Protein AF-A0A966FMU8-F1 (afdb_monomer_lite)

pLDDT: mean 90.17, std 7.98, range [66.06, 98.06]

Sequence (97 aa):
MRYFILSVFWLLCGVSFSQEKQSTSFVDVNYFKGNIALHNNDILHLITGHPEGAILSWNKKTYGNQDWEQRFNYPDYGLSFSYQNLKNDVLGNNYAI

Structure (mmCIF, N/CA/C/O backbone):
data_AF-A0A966FMU8-F1
#
_entry.id   AF-A0A966FMU8-F1
#
loop_
_atom_site.group_PDB
_atom_site.id
_atom_site.type_symbol
_atom_site.label_atom_id
_atom_site.label_alt_id
_atom_site.label_comp_id
_atom_site.label_asym_id
_atom_site.label_entity_id
_atom_site.label_seq_id
_atom_site.pdbx_PDB_ins_code
_atom_site.Cartn_x
_atom_site.Cartn_y
_atom_site.Cartn_z
_atom_site.occupancy
_atom_site.B_iso_or_equiv
_atom_site.auth_seq_id
_atom_site.auth_comp_id
_atom_site.auth_asym_id
_atom_site.auth_atom_id
_atom_site.pdbx_PDB_model_num
ATOM 1 N N . MET A 1 1 ? 47.232 15.081 -35.023 1.00 66.06 1 MET A N 1
ATOM 2 C CA . MET A 1 1 ? 46.389 15.482 -33.872 1.00 66.06 1 MET A CA 1
ATOM 3 C C . MET A 1 1 ? 44.896 15.263 -34.114 1.00 66.06 1 MET A C 1
ATOM 5 O O . MET A 1 1 ? 44.315 14.473 -33.387 1.00 66.06 1 MET A O 1
ATOM 9 N N . ARG A 1 2 ? 44.275 15.846 -35.154 1.00 76.12 2 ARG A N 1
ATOM 10 C CA . ARG A 1 2 ? 42.821 15.706 -35.413 1.00 76.12 2 ARG A CA 1
ATOM 11 C C . ARG A 1 2 ? 42.319 14.254 -35.535 1.00 76.12 2 ARG A C 1
ATOM 13 O O . ARG A 1 2 ? 41.335 13.901 -34.901 1.00 76.12 2 ARG A O 1
ATOM 20 N N . TYR A 1 3 ? 43.012 13.407 -36.299 1.00 81.25 3 TYR A N 1
ATOM 21 C CA . TYR A 1 3 ? 42.598 12.010 -36.520 1.00 81.25 3 TYR A CA 1
ATOM 22 C C . TYR A 1 3 ? 42.790 11.106 -35.295 1.00 81.25 3 TYR A C 1
ATOM 24 O O . TYR A 1 3 ? 42.007 10.188 -35.094 1.00 81.25 3 TYR A O 1
ATOM 32 N N . PHE A 1 4 ? 43.777 11.414 -34.449 1.00 84.88 4 PHE A N 1
ATOM 33 C CA . PHE A 1 4 ? 44.040 10.682 -33.207 1.00 84.88 4 PHE A CA 1
ATOM 34 C C . PHE A 1 4 ? 42.951 10.938 -32.152 1.00 84.88 4 PHE A C 1
ATOM 36 O O . PHE A 1 4 ? 42.485 10.017 -31.491 1.00 84.88 4 PHE A O 1
ATOM 43 N N . ILE A 1 5 ? 42.488 12.188 -32.039 1.00 84.44 5 ILE A N 1
ATOM 44 C CA . ILE A 1 5 ? 41.388 12.549 -31.132 1.00 84.44 5 ILE A CA 1
ATOM 45 C C . ILE A 1 5 ? 40.087 11.858 -31.569 1.00 84.44 5 ILE A C 1
ATOM 47 O O . ILE A 1 5 ? 39.369 11.313 -30.734 1.00 84.44 5 ILE A O 1
ATOM 51 N N . LEU A 1 6 ? 39.815 11.808 -32.878 1.00 84.69 6 LEU A N 1
ATOM 52 C CA . LEU A 1 6 ? 38.641 11.121 -33.426 1.00 84.69 6 LEU A CA 1
ATOM 53 C C . LEU A 1 6 ? 38.681 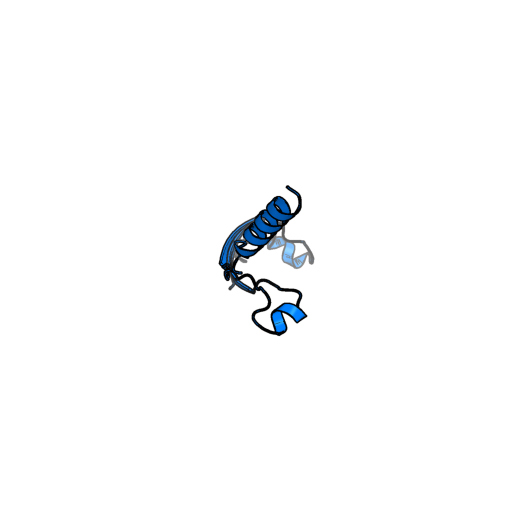9.604 -33.187 1.00 84.69 6 LEU A C 1
ATOM 55 O O . LEU A 1 6 ? 37.658 9.032 -32.822 1.00 84.69 6 LEU A O 1
ATOM 59 N N . SER A 1 7 ? 39.843 8.956 -33.332 1.00 82.44 7 SER A N 1
ATOM 60 C CA . SER A 1 7 ? 39.972 7.517 -33.062 1.00 82.44 7 SER A CA 1
ATOM 61 C C . SER A 1 7 ? 39.777 7.171 -31.585 1.00 82.44 7 SER A C 1
ATOM 63 O O . SER A 1 7 ? 39.150 6.162 -31.273 1.00 82.44 7 SER A O 1
ATOM 65 N N . VAL A 1 8 ? 40.259 8.021 -30.671 1.00 85.75 8 VAL A N 1
ATOM 66 C CA . VAL A 1 8 ? 40.051 7.841 -29.223 1.00 85.75 8 VAL A CA 1
ATOM 67 C C . VAL A 1 8 ? 38.579 8.035 -28.853 1.00 85.75 8 VAL A C 1
ATOM 69 O O . VAL A 1 8 ? 38.034 7.248 -28.084 1.00 85.75 8 VAL A O 1
ATOM 72 N N . PHE A 1 9 ? 37.911 9.029 -29.443 1.00 83.88 9 PHE A N 1
ATOM 73 C CA . PHE A 1 9 ? 36.479 9.254 -29.236 1.00 83.88 9 PHE A CA 1
ATOM 74 C C . PHE A 1 9 ? 35.629 8.061 -29.706 1.00 83.88 9 PHE A C 1
ATOM 76 O O . PHE A 1 9 ? 34.726 7.628 -28.996 1.00 83.88 9 PHE A O 1
ATOM 83 N N . TRP A 1 10 ? 35.959 7.473 -30.859 1.00 82.62 10 TRP A N 1
ATOM 84 C CA . TRP A 1 10 ? 35.253 6.301 -31.389 1.00 82.62 10 TRP A CA 1
ATOM 85 C C . TRP A 1 10 ? 35.437 5.046 -30.526 1.00 82.62 10 TRP A C 1
ATOM 87 O O . TRP A 1 10 ? 34.481 4.307 -30.296 1.00 82.62 10 TRP A O 1
ATOM 97 N N . LEU A 1 11 ? 36.645 4.833 -29.995 1.00 83.06 11 LEU A N 1
ATOM 98 C CA . LEU A 1 11 ? 36.922 3.750 -29.047 1.00 83.06 11 LEU A CA 1
ATOM 99 C C . LEU A 1 11 ? 36.141 3.917 -27.736 1.00 83.06 11 LEU A C 1
ATOM 101 O O . LEU A 1 11 ? 35.625 2.933 -27.215 1.00 83.06 11 LEU A O 1
ATOM 105 N N . LEU A 1 12 ? 35.999 5.150 -27.237 1.00 80.94 12 LEU A N 1
ATOM 106 C CA . LEU A 1 12 ? 35.229 5.451 -26.024 1.00 80.94 12 LEU A CA 1
ATOM 107 C C . LEU A 1 12 ? 33.725 5.188 -26.190 1.00 80.94 12 LEU A C 1
ATOM 109 O O . LEU A 1 12 ? 33.087 4.715 -25.253 1.00 80.94 12 LEU A O 1
ATOM 113 N N . CYS A 1 13 ? 33.152 5.420 -27.374 1.00 77.25 13 CYS A N 1
ATOM 114 C CA . CYS A 1 13 ? 31.753 5.065 -27.632 1.00 77.25 13 CYS A CA 1
ATOM 115 C C . CYS A 1 13 ? 31.518 3.543 -27.579 1.00 77.25 13 CYS A C 1
ATOM 117 O O . CYS A 1 13 ? 30.474 3.110 -27.095 1.00 77.25 13 CYS A O 1
ATOM 119 N N . GLY A 1 14 ? 32.491 2.733 -28.012 1.00 77.00 14 GLY A N 1
ATOM 120 C CA . GLY A 1 14 ? 32.372 1.270 -28.081 1.00 77.00 14 GLY A CA 1
ATOM 121 C C . GLY A 1 14 ? 32.377 0.536 -26.733 1.00 77.00 14 GLY A C 1
ATOM 122 O O . GLY A 1 14 ? 31.946 -0.611 -26.677 1.00 77.00 14 GLY A O 1
ATOM 123 N N . VAL A 1 15 ? 32.828 1.177 -25.649 1.00 79.81 15 VAL A N 1
ATOM 124 C CA . VAL A 1 15 ? 32.862 0.600 -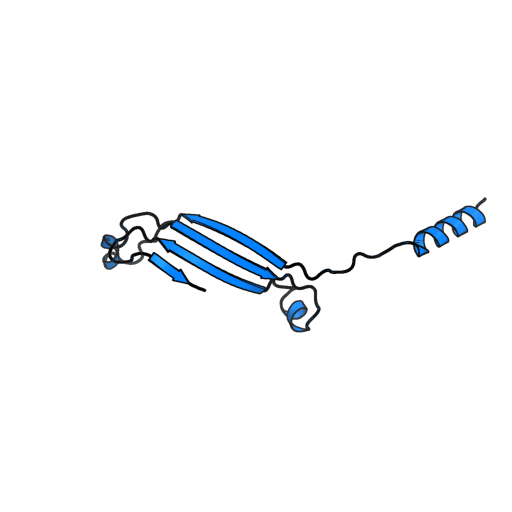24.285 1.00 79.81 15 VAL A CA 1
ATOM 125 C C . VAL A 1 15 ? 31.684 1.034 -23.405 1.00 79.81 15 VAL A C 1
ATOM 127 O O . VAL A 1 15 ? 31.673 0.788 -22.200 1.00 79.81 15 VAL A O 1
ATOM 130 N N . SER A 1 16 ? 30.671 1.670 -23.993 1.00 77.19 16 SER A N 1
ATOM 131 C CA . SER A 1 16 ? 29.485 2.103 -23.255 1.00 77.19 16 SER A CA 1
ATOM 132 C C . SER A 1 16 ? 28.557 0.915 -22.987 1.00 77.19 16 SER A C 1
ATOM 134 O O . SER A 1 16 ? 28.005 0.332 -23.917 1.00 77.19 16 SER A O 1
ATOM 136 N N . PHE A 1 17 ? 28.345 0.577 -21.716 1.00 77.19 17 PHE A N 1
ATOM 137 C CA . PHE A 1 17 ? 27.314 -0.377 -21.302 1.00 77.19 17 PHE A CA 1
ATOM 138 C C . PHE A 1 17 ? 25.997 0.362 -21.033 1.00 77.19 17 PHE A C 1
ATOM 140 O O . PHE A 1 17 ? 25.981 1.378 -20.337 1.00 77.19 17 PHE A O 1
ATOM 147 N N . SER A 1 18 ? 24.888 -0.147 -21.572 1.00 75.88 18 SER A N 1
ATOM 148 C CA . SER A 1 18 ? 23.545 0.314 -21.201 1.00 75.88 18 SER A CA 1
ATOM 149 C C . SER A 1 18 ? 23.078 -0.413 -19.939 1.00 75.88 18 SER A C 1
ATOM 151 O O . SER A 1 18 ? 23.426 -1.577 -19.739 1.00 75.88 18 SER A O 1
ATOM 153 N N . GLN A 1 19 ? 22.295 0.254 -19.085 1.00 71.88 19 GLN A N 1
ATOM 154 C CA . GLN A 1 19 ? 21.706 -0.397 -17.913 1.00 71.88 19 GLN A CA 1
ATOM 155 C C . GLN A 1 19 ? 20.655 -1.422 -18.343 1.00 71.88 19 GLN A C 1
ATOM 157 O O . GLN A 1 19 ? 19.703 -1.105 -19.061 1.00 71.88 19 GLN A O 1
ATOM 162 N N . GLU A 1 20 ? 20.815 -2.652 -17.865 1.00 69.50 20 GLU A N 1
ATOM 163 C CA . GLU A 1 20 ? 19.823 -3.704 -18.035 1.00 69.50 20 GLU A CA 1
ATOM 164 C C . GLU A 1 20 ? 18.595 -3.391 -17.166 1.00 69.50 20 GLU A C 1
ATOM 166 O O . GLU A 1 20 ? 18.713 -3.082 -15.977 1.00 69.50 20 GLU A O 1
ATOM 171 N N . LYS A 1 21 ? 17.398 -3.428 -17.765 1.00 66.19 21 LYS A N 1
ATOM 172 C CA . LYS A 1 21 ? 16.138 -3.180 -17.051 1.00 66.19 21 LYS A CA 1
ATOM 173 C C . LYS A 1 21 ? 15.822 -4.373 -16.153 1.00 66.19 21 LYS A C 1
ATOM 175 O O . LYS A 1 21 ? 15.109 -5.295 -16.542 1.00 66.19 21 LYS A O 1
ATOM 180 N N . GLN A 1 22 ? 16.364 -4.360 -14.943 1.00 68.12 22 GLN A N 1
ATOM 181 C CA . GLN A 1 22 ? 16.060 -5.373 -13.945 1.00 68.12 22 GLN A CA 1
ATOM 182 C C . GLN A 1 22 ? 14.599 -5.235 -13.498 1.00 68.12 22 GLN A C 1
ATOM 184 O O . GLN A 1 22 ? 14.144 -4.149 -13.139 1.00 68.12 22 GLN A O 1
ATOM 189 N N . SER A 1 23 ? 13.863 -6.348 -13.516 1.00 68.88 23 SER A N 1
ATOM 190 C CA . SER A 1 23 ? 12.516 -6.429 -12.948 1.00 68.88 23 SER A CA 1
ATOM 191 C C . SER A 1 23 ? 12.596 -6.178 -11.442 1.00 68.88 23 SER A C 1
ATOM 193 O O . SER A 1 23 ? 12.858 -7.097 -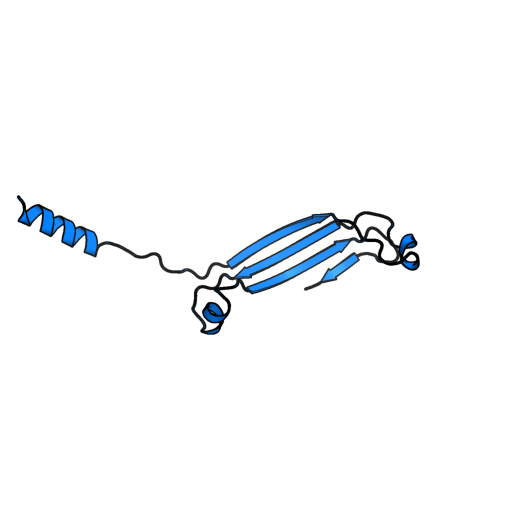10.666 1.00 68.88 23 SER A O 1
ATOM 195 N N . THR A 1 24 ? 12.366 -4.938 -11.025 1.00 86.81 24 THR A N 1
ATOM 196 C CA . THR A 1 24 ? 12.374 -4.549 -9.619 1.00 86.81 24 THR A CA 1
ATOM 197 C C . THR A 1 24 ? 11.038 -4.886 -8.977 1.00 86.81 24 THR A C 1
ATOM 199 O O . THR A 1 24 ? 9.962 -4.558 -9.477 1.00 86.81 24 THR A O 1
ATOM 202 N N . SER A 1 25 ? 11.110 -5.593 -7.857 1.00 93.62 25 SER A N 1
ATOM 203 C CA . SER A 1 25 ? 9.989 -5.751 -6.940 1.00 93.62 25 SER A CA 1
ATOM 204 C C . SER A 1 25 ? 10.362 -5.095 -5.624 1.00 93.62 25 SER A C 1
ATOM 206 O O . SER A 1 25 ? 11.527 -5.125 -5.227 1.00 93.62 25 SER A O 1
ATOM 208 N N . PHE A 1 26 ? 9.386 -4.488 -4.971 1.00 94.38 26 PHE A N 1
ATOM 209 C CA . PHE A 1 26 ? 9.580 -3.794 -3.712 1.00 94.38 26 PHE A CA 1
ATOM 210 C C . PHE A 1 26 ? 8.443 -4.114 -2.754 1.00 94.38 26 PHE A C 1
ATOM 212 O O . PHE A 1 26 ? 7.332 -4.460 -3.158 1.00 94.38 26 PHE A O 1
ATOM 219 N N . VAL A 1 27 ? 8.761 -4.025 -1.468 1.00 96.44 27 VAL A N 1
ATOM 220 C CA . VAL A 1 27 ? 7.785 -4.134 -0.392 1.00 96.44 27 VAL A CA 1
ATOM 221 C C . VAL A 1 27 ? 7.515 -2.732 0.119 1.00 96.44 27 VAL A C 1
ATOM 223 O O . VAL A 1 27 ? 8.449 -1.966 0.355 1.00 96.44 27 VAL A O 1
ATOM 226 N N . ASP A 1 28 ? 6.241 -2.417 0.272 1.00 96.62 28 ASP A N 1
ATOM 227 C CA . ASP A 1 28 ? 5.748 -1.141 0.751 1.00 96.62 28 ASP A CA 1
ATOM 228 C C . ASP A 1 28 ? 4.953 -1.363 2.044 1.00 96.62 28 ASP A C 1
ATOM 230 O O . ASP A 1 28 ? 4.173 -2.314 2.152 1.00 96.62 28 ASP A O 1
ATOM 234 N N . VAL A 1 29 ? 5.195 -0.516 3.042 1.00 97.06 29 VAL A N 1
ATOM 235 C CA . VAL A 1 29 ? 4.513 -0.557 4.335 1.00 97.06 29 VAL A CA 1
ATOM 236 C C . VAL A 1 29 ? 3.976 0.833 4.635 1.00 97.06 29 VAL A C 1
ATOM 238 O O . VAL A 1 29 ? 4.744 1.755 4.904 1.00 97.06 29 VAL A O 1
ATOM 241 N N . ASN A 1 30 ? 2.653 0.964 4.660 1.00 97.25 30 ASN A N 1
ATOM 242 C CA . ASN A 1 30 ? 1.971 2.218 4.957 1.00 97.25 30 ASN A CA 1
ATOM 243 C C . ASN A 1 30 ? 1.195 2.103 6.258 1.00 97.25 30 ASN A C 1
ATOM 245 O O . ASN A 1 30 ? 0.284 1.288 6.354 1.00 97.25 30 ASN A O 1
ATOM 249 N N . TYR A 1 31 ? 1.492 2.957 7.232 1.00 97.31 31 TYR A N 1
ATOM 250 C CA . TYR A 1 31 ? 0.606 3.178 8.373 1.00 97.31 31 TYR A CA 1
ATOM 251 C C . TYR A 1 31 ? -0.301 4.375 8.086 1.00 97.31 31 TYR A C 1
ATOM 253 O O . TYR A 1 31 ? 0.160 5.403 7.588 1.00 97.31 31 TYR A O 1
ATOM 261 N N . PHE A 1 32 ? -1.584 4.256 8.417 1.00 96.19 32 PHE A N 1
ATOM 262 C CA . PHE A 1 32 ? -2.558 5.318 8.204 1.00 96.19 32 PHE A CA 1
ATOM 263 C C . PHE A 1 32 ? -3.494 5.482 9.399 1.00 96.19 32 PHE A C 1
ATOM 265 O O . PHE A 1 32 ? -3.800 4.541 10.130 1.00 96.19 32 PHE A O 1
ATOM 272 N N . LYS A 1 33 ? -3.988 6.709 9.560 1.00 96.25 33 LYS A N 1
ATOM 273 C CA . LYS A 1 33 ? -5.030 7.080 10.515 1.00 96.25 33 LYS A CA 1
ATOM 274 C C . LYS A 1 33 ? -5.978 8.064 9.845 1.00 96.25 33 LYS A C 1
ATOM 276 O O . LYS A 1 33 ? -5.524 8.970 9.149 1.00 96.25 33 LYS A O 1
ATOM 281 N N . GLY A 1 34 ? -7.279 7.883 10.034 1.00 93.31 34 GLY A N 1
ATOM 282 C CA . GLY A 1 34 ? -8.297 8.644 9.318 1.00 93.31 34 GLY A CA 1
ATOM 283 C C . GLY A 1 34 ? -9.565 8.897 10.122 1.00 93.31 34 GLY A C 1
ATOM 284 O O . GLY A 1 34 ? -9.629 8.662 11.327 1.00 93.31 34 GLY A O 1
ATOM 285 N N . ASN A 1 35 ? -10.581 9.393 9.418 1.00 92.50 35 ASN A N 1
ATOM 286 C CA . ASN A 1 35 ? -11.896 9.725 9.956 1.00 92.50 35 ASN A CA 1
ATOM 287 C C . ASN A 1 35 ? -12.976 9.001 9.154 1.00 92.50 35 ASN A C 1
ATOM 289 O O . ASN A 1 35 ? -12.872 8.908 7.931 1.00 92.50 35 ASN A O 1
ATOM 293 N N . ILE A 1 36 ? -14.033 8.541 9.826 1.00 91.06 36 ILE A N 1
ATOM 294 C CA . ILE A 1 36 ? -15.239 8.057 9.149 1.00 91.06 36 ILE A CA 1
ATOM 295 C C . ILE A 1 36 ? -16.109 9.274 8.840 1.00 91.06 36 ILE A C 1
ATOM 297 O O . ILE A 1 36 ? -16.520 9.995 9.748 1.00 91.06 36 ILE A O 1
ATOM 301 N N . ALA A 1 37 ? -16.381 9.520 7.560 1.00 92.12 37 ALA A N 1
ATOM 302 C CA . ALA A 1 37 ? -17.288 10.586 7.163 1.00 92.12 37 ALA A CA 1
ATOM 303 C C . ALA A 1 37 ? -18.736 10.207 7.514 1.00 92.12 37 ALA A C 1
ATOM 305 O O . ALA A 1 37 ? -19.249 9.171 7.072 1.00 92.12 37 ALA A O 1
ATOM 306 N N . LEU A 1 38 ? -19.400 11.065 8.294 1.00 92.88 38 LEU A N 1
ATOM 307 C CA . LEU A 1 38 ? -20.816 10.917 8.613 1.00 92.88 38 LEU A CA 1
ATOM 308 C C . LEU A 1 38 ? -21.648 11.201 7.359 1.00 92.88 38 LEU A C 1
ATOM 310 O O . LEU A 1 38 ? -21.836 12.351 6.973 1.00 92.88 38 LEU A O 1
ATOM 314 N N . HIS A 1 39 ? -22.139 10.141 6.728 1.00 91.56 39 HIS A N 1
ATOM 315 C CA . HIS A 1 39 ? -23.007 10.220 5.551 1.00 91.56 39 HIS A CA 1
ATOM 316 C C . HIS A 1 39 ? -24.477 9.901 5.875 1.00 91.56 39 HIS A C 1
ATOM 318 O O . HIS A 1 39 ? -25.347 10.150 5.046 1.00 91.56 39 HIS A O 1
ATOM 324 N N . ASN A 1 40 ? -24.759 9.372 7.072 1.00 94.12 40 ASN A N 1
ATOM 325 C CA . ASN A 1 40 ? -26.103 9.144 7.607 1.00 94.12 40 ASN A CA 1
ATOM 326 C C . ASN A 1 40 ? -26.074 9.272 9.144 1.00 94.12 40 ASN A C 1
ATOM 328 O O . ASN A 1 40 ? -25.160 8.768 9.787 1.00 94.12 40 ASN A O 1
ATOM 332 N N . ASN A 1 41 ? -27.074 9.910 9.752 1.00 93.81 41 ASN A N 1
ATOM 333 C CA . ASN A 1 41 ? -27.187 10.014 11.209 1.00 93.81 41 ASN A CA 1
ATOM 334 C C . ASN A 1 41 ? -27.398 8.658 11.898 1.00 93.81 41 ASN A C 1
ATOM 336 O O . ASN A 1 41 ? -26.982 8.498 13.044 1.00 93.81 41 ASN A O 1
ATOM 340 N N . ASP A 1 42 ? -27.957 7.664 11.203 1.00 93.44 42 ASP A N 1
ATOM 341 C CA . ASP A 1 42 ? -28.154 6.324 11.769 1.00 93.44 42 ASP A CA 1
ATOM 342 C C . ASP A 1 42 ? -26.828 5.655 12.149 1.00 93.44 42 ASP A C 1
ATOM 344 O O . ASP A 1 42 ? -26.784 4.874 13.093 1.00 93.44 42 ASP A O 1
ATOM 348 N N . ILE A 1 43 ? -25.725 5.990 11.469 1.00 90.25 43 ILE A N 1
ATOM 349 C CA . ILE A 1 43 ? -24.399 5.416 11.747 1.00 90.25 43 ILE A CA 1
ATOM 350 C C . ILE A 1 43 ? -23.599 6.213 12.781 1.00 90.25 43 ILE A C 1
ATOM 352 O O . ILE A 1 43 ? -22.479 5.826 13.104 1.00 90.25 43 ILE A O 1
ATOM 356 N N . LEU A 1 44 ? -24.143 7.311 13.316 1.00 91.88 44 LEU A N 1
ATOM 357 C CA . LEU A 1 44 ? -23.427 8.188 14.248 1.00 91.88 44 LEU A CA 1
ATOM 358 C C . LEU A 1 44 ? -22.895 7.416 15.464 1.00 91.88 44 LEU A C 1
ATOM 360 O O . LEU A 1 44 ? -21.766 7.632 15.890 1.00 91.88 44 LEU A O 1
ATOM 364 N N . HIS A 1 45 ? -23.681 6.465 15.971 1.00 89.75 45 HIS A N 1
ATOM 365 C CA . HIS A 1 45 ? -23.313 5.620 17.109 1.00 89.75 45 HIS A CA 1
ATOM 366 C C . HIS A 1 45 ? -22.157 4.644 16.816 1.00 89.75 45 HIS A C 1
ATOM 368 O O . HIS A 1 45 ? -21.553 4.115 17.747 1.00 89.75 45 HIS A O 1
ATOM 374 N N . LEU A 1 46 ? -21.842 4.401 15.540 1.00 90.06 46 LEU A N 1
ATOM 375 C CA . LEU A 1 46 ? -20.732 3.548 15.106 1.00 90.06 46 LEU A CA 1
ATOM 376 C C . LEU A 1 46 ? -19.434 4.343 14.907 1.00 90.06 46 LEU A C 1
ATOM 378 O O . LEU A 1 46 ? -18.347 3.767 14.919 1.00 90.06 46 LEU A O 1
ATOM 382 N N . ILE A 1 47 ? -19.524 5.667 14.755 1.00 90.38 47 ILE A N 1
ATOM 383 C CA . ILE A 1 47 ? -18.367 6.559 14.625 1.00 90.38 47 ILE A CA 1
ATOM 384 C C . ILE A 1 47 ? -17.890 6.955 16.028 1.00 90.38 47 ILE A C 1
ATOM 386 O O . ILE A 1 47 ? -18.097 8.070 16.497 1.00 90.38 47 ILE A O 1
ATOM 390 N N . THR A 1 48 ? -17.261 6.011 16.726 1.00 91.00 48 THR A N 1
ATOM 391 C CA . THR A 1 48 ? -16.789 6.196 18.111 1.00 91.00 48 THR A CA 1
ATOM 392 C C . THR A 1 48 ? -15.365 6.732 18.209 1.00 91.00 48 THR A C 1
ATOM 394 O O . THR A 1 48 ? -14.945 7.178 19.274 1.00 91.00 48 THR A O 1
ATOM 397 N N . GLY A 1 49 ? -14.604 6.706 17.116 1.00 89.38 49 GLY A N 1
ATOM 398 C CA . GLY A 1 49 ? -13.217 7.146 17.112 1.00 89.38 49 GLY A CA 1
ATOM 399 C C . GLY A 1 49 ? -12.634 7.307 15.715 1.00 89.38 49 GLY A C 1
ATOM 400 O O . GLY A 1 49 ? -13.347 7.367 14.715 1.00 89.38 49 GLY A O 1
ATOM 401 N N . HIS A 1 50 ? -11.306 7.383 15.671 1.00 93.50 50 HIS A N 1
ATOM 402 C CA . HIS A 1 50 ? -10.527 7.571 14.451 1.00 93.50 50 HIS A CA 1
ATOM 403 C C . HIS A 1 50 ? -9.929 6.235 14.010 1.00 93.50 50 HIS A C 1
ATOM 405 O O . HIS A 1 50 ? -9.048 5.730 14.718 1.00 93.50 50 HIS A O 1
ATOM 411 N N . PRO A 1 51 ? -10.375 5.655 12.881 1.00 95.00 51 PRO A N 1
ATOM 412 C CA . PRO A 1 51 ? -9.808 4.415 12.385 1.00 95.00 51 PRO A CA 1
ATOM 413 C C . PRO A 1 51 ? -8.317 4.544 12.108 1.00 95.00 51 PRO A C 1
ATOM 415 O O . PRO A 1 51 ? -7.846 5.570 11.615 1.00 95.00 51 PRO A O 1
ATOM 418 N N . GLU A 1 52 ? -7.589 3.473 12.378 1.00 97.00 52 GLU A N 1
ATOM 419 C CA . GLU A 1 52 ? -6.167 3.366 12.073 1.00 97.00 52 GLU A CA 1
ATOM 420 C C . GLU A 1 52 ? -5.850 1.990 11.515 1.00 97.00 52 GLU A C 1
ATOM 422 O O . GLU A 1 52 ? -6.564 1.022 11.775 1.00 97.00 52 GLU A O 1
ATOM 427 N N . GLY A 1 53 ? -4.779 1.892 10.746 1.00 97.12 53 GLY A N 1
ATOM 428 C CA . GLY A 1 53 ? -4.446 0.657 10.071 1.00 97.12 53 GLY A CA 1
ATOM 429 C C . GLY A 1 53 ? -3.062 0.667 9.463 1.00 97.12 53 GLY A C 1
ATOM 430 O O . GLY A 1 53 ? -2.343 1.666 9.491 1.00 97.12 53 GLY A O 1
ATOM 431 N N . ALA A 1 54 ? -2.701 -0.481 8.913 1.00 97.62 54 ALA A N 1
ATOM 432 C CA . ALA A 1 54 ? -1.481 -0.653 8.156 1.00 97.62 54 ALA A CA 1
ATOM 433 C C . ALA A 1 54 ? -1.767 -1.435 6.873 1.00 97.62 54 ALA A C 1
ATOM 435 O O . ALA A 1 54 ? -2.592 -2.349 6.864 1.00 97.62 54 ALA A O 1
ATOM 436 N N . ILE A 1 55 ? -1.075 -1.076 5.798 1.00 98.00 55 ILE A N 1
ATOM 437 C CA . ILE A 1 55 ? -1.102 -1.770 4.514 1.00 98.00 55 ILE A CA 1
ATOM 438 C C . ILE A 1 55 ? 0.306 -2.277 4.244 1.00 98.00 55 ILE A C 1
ATOM 440 O O . ILE A 1 55 ? 1.262 -1.505 4.281 1.00 98.00 55 ILE A O 1
ATOM 444 N N . LEU A 1 56 ? 0.417 -3.573 3.987 1.00 97.81 56 LEU A N 1
ATOM 445 C CA . LEU A 1 56 ? 1.627 -4.238 3.538 1.00 97.81 56 LEU A CA 1
ATOM 446 C C . LEU A 1 56 ? 1.419 -4.668 2.090 1.00 97.81 56 LEU A C 1
ATOM 448 O O . LEU A 1 56 ? 0.562 -5.504 1.811 1.00 97.81 56 LEU A O 1
ATOM 452 N N . SER A 1 57 ? 2.229 -4.143 1.183 1.00 97.31 57 SER A N 1
ATOM 453 C CA . SER A 1 57 ? 2.109 -4.407 -0.247 1.00 97.31 57 SER A CA 1
ATOM 454 C C . SER A 1 57 ? 3.403 -4.966 -0.806 1.00 97.31 57 SER A C 1
ATOM 456 O O . SER A 1 57 ? 4.485 -4.459 -0.530 1.00 97.31 57 SER A O 1
ATOM 458 N N . TRP A 1 58 ? 3.296 -5.995 -1.638 1.00 97.06 58 TRP A N 1
ATOM 459 C CA . TRP A 1 58 ? 4.365 -6.397 -2.541 1.00 97.06 58 TRP A CA 1
ATOM 460 C C . TRP A 1 58 ? 4.006 -5.918 -3.939 1.00 97.06 58 TRP A C 1
ATOM 462 O O . TRP A 1 58 ? 2.965 -6.301 -4.468 1.00 97.06 58 TRP A O 1
ATOM 472 N N . ASN A 1 59 ? 4.867 -5.099 -4.534 1.00 96.31 59 ASN A N 1
ATOM 473 C CA . ASN A 1 59 ? 4.658 -4.513 -5.850 1.00 96.31 59 ASN A CA 1
ATOM 474 C C . ASN A 1 59 ? 5.801 -4.889 -6.785 1.00 96.31 59 ASN A C 1
ATOM 476 O O . ASN A 1 59 ? 6.963 -4.977 -6.382 1.00 96.31 59 ASN A O 1
ATOM 480 N N . LYS A 1 60 ? 5.473 -5.071 -8.060 1.00 93.94 60 LYS A N 1
ATOM 481 C CA . LYS A 1 60 ? 6.413 -5.352 -9.133 1.00 93.94 60 LYS A CA 1
ATOM 482 C C . LYS A 1 60 ? 6.268 -4.312 -10.230 1.00 93.94 60 LYS A C 1
ATOM 484 O O . LYS A 1 60 ? 5.182 -4.104 -10.771 1.00 93.94 60 LYS A O 1
ATOM 489 N N . LYS A 1 61 ? 7.397 -3.695 -10.568 1.00 92.88 61 LYS A N 1
ATOM 490 C CA . LYS A 1 61 ? 7.475 -2.662 -11.590 1.00 92.88 61 LYS A CA 1
ATOM 491 C C . LYS A 1 61 ? 7.432 -3.261 -12.988 1.00 92.88 61 LYS A C 1
ATOM 493 O O . LYS A 1 61 ? 8.106 -4.261 -13.260 1.00 92.88 61 LYS A O 1
ATOM 498 N N . THR A 1 62 ? 6.657 -2.645 -13.873 1.00 92.38 62 THR A N 1
ATOM 499 C CA . THR A 1 62 ? 6.565 -3.043 -15.283 1.00 92.38 62 THR A CA 1
ATOM 500 C C . THR A 1 62 ? 7.462 -2.181 -16.165 1.00 92.38 62 THR A C 1
ATOM 502 O O . THR A 1 62 ? 7.779 -1.036 -15.848 1.00 92.38 62 THR A O 1
ATOM 505 N N . TYR A 1 63 ? 7.928 -2.756 -17.276 1.00 89.88 63 TYR A N 1
ATOM 506 C CA . TYR A 1 63 ? 8.972 -2.147 -18.112 1.00 89.88 63 TYR A CA 1
ATOM 507 C C . TYR A 1 63 ? 8.739 -2.295 -19.621 1.00 89.88 63 TYR A C 1
ATOM 509 O O . TYR A 1 63 ? 9.590 -1.871 -20.413 1.00 89.88 63 TYR A O 1
ATOM 517 N N . GLY A 1 64 ? 7.591 -2.847 -20.015 1.00 89.00 64 GLY A N 1
ATOM 518 C CA . GLY A 1 64 ? 7.212 -3.135 -21.394 1.00 89.00 64 GLY A CA 1
ATOM 519 C C . GLY A 1 64 ? 7.535 -4.558 -21.830 1.00 89.00 64 GLY A C 1
ATOM 520 O O . GLY A 1 64 ? 7.742 -4.770 -23.017 1.00 89.00 64 GLY A O 1
ATOM 521 N N . ASN A 1 65 ? 7.614 -5.508 -20.894 1.00 88.56 65 ASN A N 1
ATOM 522 C CA . ASN A 1 65 ? 7.893 -6.917 -21.197 1.00 88.56 65 ASN A CA 1
ATOM 523 C C . ASN A 1 65 ? 6.657 -7.649 -21.743 1.00 88.56 65 ASN A C 1
ATOM 525 O O . ASN A 1 65 ? 6.783 -8.714 -22.343 1.00 88.56 65 ASN A O 1
ATOM 529 N N . GLN A 1 66 ? 5.467 -7.095 -21.512 1.00 91.25 66 GLN A N 1
ATOM 530 C CA . GLN A 1 66 ? 4.193 -7.600 -22.017 1.00 91.25 66 GLN A CA 1
ATOM 531 C C . GLN A 1 66 ? 3.428 -6.464 -22.705 1.00 91.25 66 GLN A C 1
ATOM 533 O O . GLN A 1 66 ? 3.470 -5.320 -22.250 1.00 91.25 66 GLN A O 1
ATOM 538 N N . ASP A 1 67 ? 2.684 -6.773 -23.771 1.00 93.44 67 ASP A N 1
ATOM 539 C CA . ASP A 1 67 ? 2.038 -5.753 -24.613 1.00 93.44 67 ASP A CA 1
ATOM 540 C C . ASP A 1 67 ? 1.057 -4.846 -23.855 1.00 93.44 67 ASP A C 1
ATOM 542 O O . ASP A 1 67 ? 0.841 -3.692 -24.229 1.00 93.44 67 ASP A O 1
ATOM 546 N N . TRP A 1 68 ? 0.415 -5.359 -22.802 1.00 94.88 68 TRP A N 1
ATOM 547 C CA . TRP A 1 68 ? -0.530 -4.572 -22.011 1.00 94.88 68 TRP A CA 1
ATOM 548 C C . TRP A 1 68 ? 0.171 -3.529 -21.139 1.00 94.88 68 TRP A C 1
ATOM 550 O O . TRP A 1 68 ? -0.419 -2.481 -20.896 1.00 94.88 68 TRP A O 1
ATOM 560 N N . GLU A 1 69 ? 1.421 -3.760 -20.727 1.00 94.56 69 GLU A N 1
ATOM 561 C CA . GLU A 1 69 ? 2.162 -2.826 -19.873 1.00 94.56 69 GLU A CA 1
ATOM 562 C C . GLU A 1 69 ? 2.261 -1.463 -20.567 1.00 94.56 69 GLU A C 1
ATOM 564 O O . GLU A 1 69 ? 1.923 -0.443 -19.977 1.00 94.56 69 GLU A O 1
ATOM 569 N N . GLN A 1 70 ? 2.602 -1.437 -21.861 1.00 93.50 70 GLN A N 1
ATOM 570 C CA . GLN A 1 70 ? 2.673 -0.189 -22.630 1.00 93.50 70 GLN A CA 1
ATOM 571 C C . GLN A 1 70 ? 1.295 0.450 -22.849 1.00 93.50 70 GLN A C 1
ATOM 573 O O . GLN A 1 70 ? 1.165 1.670 -22.760 1.00 93.50 70 GLN A O 1
ATOM 578 N N . ARG A 1 71 ? 0.251 -0.359 -23.091 1.00 96.06 71 ARG A N 1
ATOM 579 C CA . ARG A 1 71 ? -1.125 0.138 -23.288 1.00 96.06 71 ARG A CA 1
ATOM 580 C C . ARG A 1 71 ? -1.671 0.880 -22.068 1.00 96.06 71 ARG A C 1
ATOM 582 O O . ARG A 1 71 ? -2.474 1.792 -22.237 1.00 96.06 71 ARG A O 1
ATOM 589 N N . PHE A 1 72 ? -1.230 0.505 -20.868 1.00 94.38 72 PHE A N 1
ATOM 590 C CA . PHE A 1 72 ? -1.647 1.113 -19.602 1.00 94.38 72 PHE A CA 1
ATOM 591 C C . PHE A 1 72 ? -0.572 2.006 -18.969 1.00 94.38 72 PHE A C 1
ATOM 593 O O . PHE A 1 72 ? -0.654 2.311 -17.783 1.00 94.38 72 PHE A O 1
ATOM 600 N N . ASN A 1 73 ? 0.410 2.460 -19.755 1.00 93.44 73 ASN A N 1
ATOM 601 C CA . ASN A 1 73 ? 1.467 3.369 -19.308 1.00 93.44 73 ASN A CA 1
ATOM 602 C C . ASN A 1 73 ? 2.346 2.813 -18.166 1.00 93.44 73 ASN A C 1
ATOM 604 O O . ASN A 1 73 ? 2.670 3.519 -17.216 1.00 93.44 73 ASN A O 1
ATOM 608 N N . TYR A 1 74 ? 2.759 1.552 -18.290 1.00 93.00 74 TYR A N 1
ATOM 609 C CA . TYR A 1 74 ? 3.678 0.851 -17.389 1.00 93.00 74 TYR A CA 1
ATOM 610 C C . TYR A 1 74 ? 3.236 0.895 -15.916 1.00 93.00 74 TYR A C 1
ATOM 612 O O . TYR A 1 74 ? 3.969 1.410 -15.068 1.00 93.00 74 TYR A O 1
ATOM 620 N N . PRO A 1 75 ? 2.034 0.384 -15.589 1.00 94.81 75 PRO A N 1
ATOM 621 C CA . PRO A 1 75 ? 1.562 0.386 -14.215 1.00 94.81 75 PRO A CA 1
ATOM 622 C C . PRO A 1 75 ? 2.306 -0.671 -13.391 1.00 94.81 75 PRO A C 1
ATOM 624 O O . PRO A 1 75 ? 2.652 -1.743 -13.894 1.00 94.81 75 PRO A O 1
ATOM 627 N N . ASP A 1 76 ? 2.503 -0.406 -12.107 1.00 93.81 76 ASP A N 1
ATOM 628 C CA . ASP A 1 76 ? 2.972 -1.425 -11.171 1.00 93.81 76 ASP A CA 1
ATOM 629 C C . ASP A 1 76 ? 1.805 -2.369 -10.831 1.00 93.81 76 ASP A C 1
ATOM 631 O O . ASP A 1 76 ? 0.649 -1.946 -10.761 1.00 93.81 76 ASP A O 1
ATOM 635 N N . TYR A 1 77 ? 2.091 -3.655 -10.622 1.00 93.50 77 TYR A N 1
ATOM 636 C CA . TYR A 1 77 ? 1.096 -4.621 -10.144 1.00 93.50 77 TYR A CA 1
ATOM 637 C C . TYR A 1 77 ? 1.629 -5.397 -8.948 1.00 93.50 77 TYR A C 1
ATOM 639 O O . TYR A 1 77 ? 2.839 -5.555 -8.780 1.00 93.50 77 TYR A O 1
ATOM 647 N N . GLY A 1 78 ? 0.728 -5.901 -8.114 1.00 94.94 78 GLY A N 1
ATOM 648 C CA . GLY A 1 78 ? 1.121 -6.459 -6.833 1.00 94.94 78 GLY A CA 1
ATOM 649 C C . GLY A 1 78 ? -0.030 -7.063 -6.049 1.00 94.94 78 GLY A C 1
ATOM 650 O O . GLY A 1 78 ? -1.149 -7.176 -6.546 1.00 94.94 78 GLY A O 1
ATOM 651 N N . LEU A 1 79 ? 0.274 -7.439 -4.811 1.00 96.81 79 LEU A N 1
ATOM 652 C CA . LEU A 1 79 ? -0.677 -7.946 -3.827 1.00 96.81 79 LEU A CA 1
ATOM 653 C C . LEU A 1 79 ? -0.522 -7.140 -2.541 1.00 96.81 79 LEU A C 1
ATOM 655 O O . LEU A 1 79 ? 0.605 -6.854 -2.130 1.00 96.81 79 LEU A 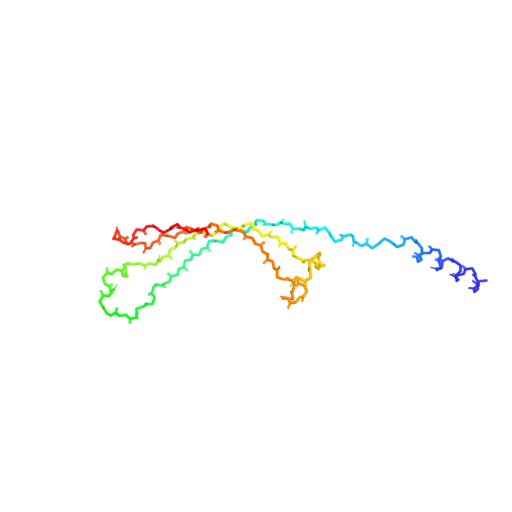O 1
ATOM 659 N N . SER A 1 80 ? -1.640 -6.767 -1.918 1.00 97.44 80 SER A N 1
ATOM 660 C CA . SER A 1 80 ? -1.640 -5.902 -0.738 1.00 97.44 80 SER A CA 1
ATOM 661 C C . SER A 1 80 ? -2.510 -6.473 0.361 1.00 97.44 80 SER A C 1
ATOM 663 O O . SER A 1 80 ? -3.706 -6.617 0.189 1.00 97.44 80 SER A O 1
ATOM 665 N N . PHE A 1 81 ? -1.929 -6.720 1.524 1.00 98.06 81 PHE A N 1
ATOM 666 C CA . PHE A 1 81 ? -2.693 -7.008 2.723 1.00 98.06 81 PHE A CA 1
ATOM 667 C C . PHE A 1 81 ? -2.939 -5.716 3.495 1.00 98.06 81 PHE A C 1
ATOM 669 O O . PHE A 1 81 ? -2.001 -4.972 3.779 1.00 98.06 81 PHE A O 1
ATOM 676 N N . SER A 1 82 ? -4.182 -5.458 3.878 1.00 97.69 82 SER A N 1
ATOM 677 C CA . SER A 1 82 ? -4.532 -4.323 4.726 1.00 97.69 82 SER A CA 1
ATOM 678 C C . SER A 1 82 ? -5.211 -4.783 6.005 1.00 97.69 82 SER A C 1
ATOM 680 O O . SER A 1 82 ? -6.059 -5.673 6.010 1.00 97.69 82 SER A O 1
ATOM 682 N N . TYR A 1 83 ? -4.814 -4.147 7.098 1.00 97.62 83 TYR A N 1
ATOM 683 C CA . TYR A 1 83 ? -5.427 -4.272 8.405 1.00 97.62 83 TYR A CA 1
ATOM 684 C C . TYR A 1 83 ? -5.935 -2.905 8.836 1.00 97.62 83 TYR A C 1
ATOM 686 O O . TYR A 1 83 ? -5.199 -1.920 8.765 1.00 97.62 83 TYR A O 1
ATOM 694 N N . GLN A 1 84 ? -7.167 -2.846 9.329 1.00 97.06 84 GLN A N 1
ATOM 695 C CA . GLN A 1 84 ? -7.773 -1.615 9.813 1.00 97.06 84 GLN A CA 1
ATOM 696 C C . GLN A 1 84 ? -8.570 -1.868 11.091 1.00 97.06 84 GLN A C 1
ATOM 698 O O . GLN A 1 84 ? -9.488 -2.678 11.119 1.00 9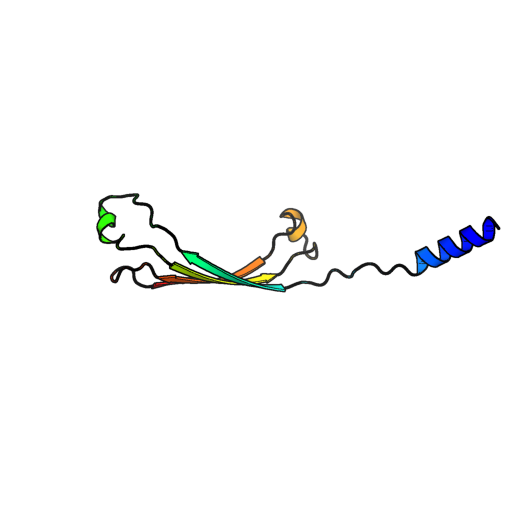7.06 84 GLN A O 1
ATOM 703 N N . ASN A 1 85 ? -8.266 -1.119 12.142 1.00 96.31 85 ASN A N 1
ATOM 704 C CA . ASN A 1 85 ? -9.026 -1.073 13.381 1.00 96.31 85 ASN A CA 1
ATOM 705 C C . ASN A 1 85 ? -9.967 0.139 13.351 1.00 96.31 85 ASN A C 1
ATOM 707 O O . ASN A 1 85 ? -9.513 1.281 13.255 1.00 96.31 85 ASN A O 1
ATOM 711 N N . LEU A 1 86 ? -11.276 -0.104 13.450 1.00 94.38 86 LEU A N 1
ATOM 712 C CA . LEU A 1 86 ? -12.306 0.937 13.357 1.00 94.38 86 LEU A CA 1
ATOM 713 C C . LEU A 1 86 ? -12.580 1.650 14.690 1.00 94.38 86 LEU A C 1
ATOM 715 O O . LEU A 1 86 ? -13.379 2.583 14.726 1.00 94.38 86 LEU A O 1
ATOM 719 N N . LYS A 1 87 ? -11.904 1.248 15.775 1.00 93.62 87 LYS A N 1
ATOM 720 C CA . LYS A 1 87 ? -12.054 1.802 17.134 1.00 93.62 87 LYS A CA 1
ATOM 721 C C . LYS A 1 87 ? -13.497 1.786 17.635 1.00 93.62 87 LYS A C 1
ATOM 723 O O . LYS A 1 87 ? -13.923 2.674 18.373 1.00 93.62 87 LYS A O 1
ATOM 728 N N . ASN A 1 88 ? -14.233 0.760 17.230 1.00 93.69 88 ASN A N 1
ATOM 729 C CA . ASN A 1 88 ? -15.606 0.507 17.620 1.00 93.69 88 ASN A CA 1
ATOM 730 C C . ASN A 1 88 ? -15.765 -0.992 17.885 1.00 93.69 88 ASN A C 1
ATOM 732 O O . ASN A 1 88 ? -15.364 -1.789 17.043 1.00 93.69 88 ASN A O 1
ATOM 736 N N . ASP A 1 89 ? -16.347 -1.380 19.018 1.00 90.12 89 ASP A N 1
ATOM 737 C CA . ASP A 1 89 ? -16.449 -2.796 19.405 1.00 90.12 89 ASP A CA 1
ATOM 738 C C . ASP A 1 89 ? -17.414 -3.594 18.518 1.00 90.12 89 ASP A C 1
ATOM 740 O O . ASP A 1 89 ? -17.249 -4.801 18.354 1.00 90.12 89 ASP A O 1
ATOM 744 N N . VAL A 1 90 ? -18.404 -2.923 17.917 1.00 92.44 90 VAL A N 1
ATOM 745 C CA . VAL A 1 90 ? -19.369 -3.546 17.001 1.00 92.44 90 VAL A CA 1
ATOM 746 C C . VAL A 1 90 ? -18.747 -3.749 15.621 1.00 92.44 90 VAL A C 1
ATOM 748 O O . VAL A 1 90 ? -18.913 -4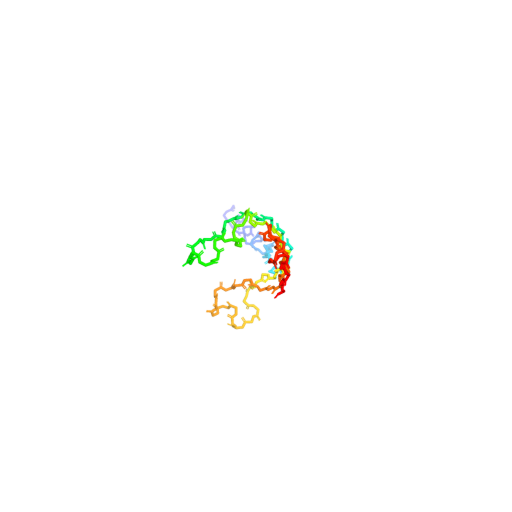.809 15.024 1.00 92.44 90 VAL A O 1
ATOM 751 N N . LEU A 1 91 ? -18.019 -2.751 15.108 1.00 91.69 91 LEU A N 1
ATOM 752 C CA . LEU A 1 91 ? -17.357 -2.845 13.799 1.00 91.69 91 LEU A CA 1
ATOM 753 C C . LEU A 1 91 ? -16.047 -3.648 13.843 1.00 91.69 91 LEU A C 1
ATOM 755 O O . LEU A 1 91 ? -15.678 -4.294 12.865 1.00 91.69 91 LEU A O 1
ATOM 759 N N . GLY A 1 92 ? -15.333 -3.590 14.965 1.00 93.38 92 GLY A N 1
ATOM 760 C CA . GLY A 1 92 ? -14.102 -4.323 15.220 1.00 93.38 92 GLY A CA 1
ATOM 761 C C . GLY A 1 92 ? -12.950 -3.982 14.270 1.00 93.38 92 GLY A C 1
ATOM 762 O O . GLY A 1 92 ? -12.640 -2.815 14.000 1.00 93.38 92 GLY A O 1
ATOM 763 N N . ASN A 1 93 ? -12.282 -5.040 13.805 1.00 96.19 93 ASN A N 1
ATOM 764 C CA . ASN A 1 93 ? -11.118 -4.976 12.927 1.00 96.19 93 ASN A CA 1
ATOM 765 C C . ASN A 1 93 ? -11.445 -5.576 11.555 1.00 96.19 93 ASN A C 1
ATOM 767 O O . ASN A 1 93 ? -12.036 -6.650 11.465 1.00 96.19 93 ASN A O 1
ATOM 771 N N . ASN A 1 94 ? -10.997 -4.905 10.501 1.00 95.56 94 ASN A N 1
ATOM 772 C CA . ASN A 1 94 ? -11.104 -5.326 9.114 1.00 95.56 94 ASN A CA 1
ATOM 773 C C . ASN A 1 94 ? -9.743 -5.839 8.614 1.00 95.56 94 ASN A C 1
ATOM 775 O O . ASN A 1 94 ? -8.698 -5.262 8.928 1.00 95.56 94 ASN A O 1
ATOM 779 N N . TYR A 1 95 ? -9.783 -6.918 7.836 1.00 96.62 95 TYR A N 1
ATOM 780 C CA . TYR A 1 95 ? -8.645 -7.499 7.138 1.00 96.62 95 TYR A CA 1
ATOM 781 C C . TYR A 1 95 ? -9.021 -7.678 5.664 1.00 96.62 95 TYR A C 1
ATOM 783 O O . TYR A 1 95 ? -10.057 -8.280 5.373 1.00 96.62 95 TYR A O 1
ATOM 791 N N . ALA A 1 96 ? -8.184 -7.201 4.744 1.00 95.56 96 ALA A N 1
ATOM 792 C CA . ALA A 1 96 ? -8.390 -7.361 3.303 1.00 95.56 96 ALA A CA 1
ATOM 793 C C . ALA A 1 96 ? -7.090 -7.741 2.577 1.00 95.56 96 ALA A C 1
ATOM 795 O O . ALA A 1 96 ? -5.998 -7.460 3.074 1.00 95.56 96 ALA A O 1
ATOM 796 N N . ILE A 1 97 ? -7.230 -8.391 1.416 1.00 93.12 97 ILE A N 1
ATOM 797 C CA . ILE A 1 97 ? -6.161 -8.851 0.510 1.00 93.12 97 ILE A CA 1
ATOM 798 C C . ILE A 1 97 ? -6.458 -8.334 -0.900 1.00 93.12 97 ILE A C 1
ATOM 800 O O . ILE A 1 97 ? -7.664 -8.307 -1.238 1.00 93.12 97 ILE A O 1
#

Secondary structure (DSSP, 8-state):
-HHHHHHHHHHHHHTPPPPP----EEEEEEEEE-------GGGGGG--S--EEEEEEEEE---SSSHHHHHTTS--EEEEEEEEE-S-TTT-EEEE-

Radius of gyration: 26.09 Å; chains: 1; bounding box: 74×25×56 Å

Foldseek 3Di:
DVVVVVVVVVVVVVPDDDDDPDWDKDKDKDKDKAADDCPDPVCVLVRPDIKIKMKIKIKIWFDCPDVVCVVVVGDIDTDMWMKMASVGPVVGIDIDD